Protein AF-A0A7V7DR38-F1 (afdb_monomer_lite)

Structure (mmCIF, N/CA/C/O backbone):
data_AF-A0A7V7DR38-F1
#
_entry.id   AF-A0A7V7DR38-F1
#
loop_
_atom_site.group_PDB
_atom_site.id
_atom_site.type_symbol
_atom_site.label_atom_id
_atom_site.label_alt_id
_atom_site.label_comp_id
_atom_site.label_asym_id
_atom_site.label_entity_id
_atom_site.label_seq_id
_atom_site.pdbx_PDB_ins_code
_atom_site.Cartn_x
_atom_site.Cartn_y
_atom_site.Cartn_z
_atom_site.occupancy
_atom_site.B_iso_or_equiv
_atom_site.auth_seq_id
_atom_site.auth_comp_id
_atom_site.auth_asym_id
_atom_site.auth_atom_id
_atom_site.pdbx_PDB_model_num
ATOM 1 N N . MET A 1 1 ? -18.541 -0.032 -8.085 1.00 81.38 1 MET A N 1
ATOM 2 C CA . MET A 1 1 ? -17.309 -0.698 -7.654 1.00 81.38 1 MET A CA 1
ATOM 3 C C . MET A 1 1 ? -17.663 -1.848 -6.739 1.00 81.38 1 MET A C 1
ATOM 5 O O . MET A 1 1 ? -17.939 -1.651 -5.554 1.00 81.38 1 MET A O 1
ATOM 9 N N . CYS A 1 2 ? -17.769 -3.027 -7.336 1.00 89.00 2 CYS A N 1
ATOM 10 C CA . CYS A 1 2 ? -17.744 -4.308 -6.640 1.00 89.00 2 CYS A CA 1
ATOM 11 C C . CYS A 1 2 ? -16.302 -4.833 -6.568 1.00 89.00 2 CYS A C 1
ATOM 13 O O . CYS A 1 2 ? -15.379 -4.216 -7.096 1.00 89.00 2 CYS A O 1
ATOM 15 N N . LEU A 1 3 ? -16.106 -5.959 -5.879 1.00 92.25 3 LEU A N 1
ATOM 16 C CA . LEU A 1 3 ? -14.782 -6.562 -5.725 1.00 92.25 3 LEU A CA 1
ATOM 17 C C . LEU A 1 3 ? -14.184 -6.980 -7.077 1.00 92.25 3 LEU A C 1
ATOM 19 O O . LEU A 1 3 ? -12.982 -6.844 -7.265 1.00 92.25 3 LEU A O 1
ATOM 23 N N . GLU A 1 4 ? -15.019 -7.436 -8.014 1.00 95.25 4 GLU A N 1
ATOM 24 C CA . GLU A 1 4 ? -14.573 -7.857 -9.347 1.00 95.25 4 GLU A CA 1
ATOM 25 C C . GLU A 1 4 ? -14.107 -6.684 -10.233 1.00 95.25 4 GLU A C 1
ATOM 27 O O . GLU A 1 4 ? -13.391 -6.898 -11.204 1.00 95.25 4 GLU A O 1
ATOM 32 N N . GLU A 1 5 ? -14.494 -5.448 -9.902 1.00 95.50 5 GLU A N 1
ATOM 33 C CA . GLU A 1 5 ? -14.169 -4.232 -10.665 1.00 95.50 5 GLU A CA 1
ATOM 34 C C . GLU A 1 5 ? -12.911 -3.507 -10.154 1.00 95.50 5 GLU A C 1
ATOM 36 O O . GLU A 1 5 ? -12.522 -2.486 -10.720 1.00 95.50 5 GLU A O 1
ATOM 41 N N . ALA A 1 6 ? -12.295 -3.972 -9.063 1.00 97.31 6 ALA A N 1
ATOM 42 C CA . ALA A 1 6 ? -11.127 -3.313 -8.486 1.00 97.31 6 ALA A CA 1
ATOM 43 C C . ALA A 1 6 ? -9.897 -3.491 -9.395 1.00 97.31 6 ALA A C 1
ATOM 45 O O . ALA A 1 6 ? -9.420 -4.608 -9.592 1.00 97.31 6 ALA A O 1
ATOM 46 N N . ALA A 1 7 ? -9.366 -2.387 -9.926 1.00 97.25 7 ALA A N 1
ATOM 47 C CA . ALA A 1 7 ? -8.209 -2.398 -10.824 1.00 97.25 7 ALA A CA 1
ATOM 48 C C . ALA A 1 7 ? -6.880 -2.220 -10.073 1.00 97.25 7 ALA A C 1
ATOM 50 O O . ALA A 1 7 ? -5.806 -2.460 -10.626 1.00 97.25 7 ALA A O 1
ATOM 51 N N . SER A 1 8 ? -6.944 -1.781 -8.816 1.00 96.50 8 SER A N 1
ATOM 52 C CA . SER A 1 8 ? -5.781 -1.473 -7.993 1.00 96.50 8 SER A CA 1
ATOM 53 C C . SER A 1 8 ? -5.985 -1.851 -6.525 1.00 96.50 8 SER A C 1
ATOM 55 O O . SER A 1 8 ? -7.101 -2.055 -6.047 1.0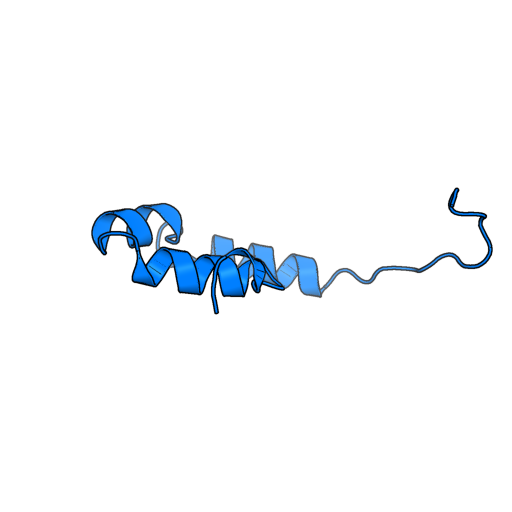0 96.50 8 SER A O 1
ATOM 57 N N . ILE A 1 9 ? -4.881 -1.900 -5.775 1.00 94.56 9 ILE A N 1
ATOM 58 C CA . ILE A 1 9 ? -4.923 -2.078 -4.318 1.00 94.56 9 ILE A CA 1
ATOM 59 C C . ILE A 1 9 ? -5.651 -0.910 -3.631 1.00 94.56 9 ILE A C 1
ATOM 61 O O . ILE A 1 9 ? -6.317 -1.120 -2.619 1.00 94.56 9 ILE A O 1
ATOM 65 N N . ASP A 1 10 ? -5.591 0.298 -4.195 1.00 95.44 10 ASP A N 1
ATOM 66 C CA . ASP A 1 10 ? -6.286 1.465 -3.642 1.00 95.44 10 ASP A CA 1
ATOM 67 C C . ASP A 1 10 ? -7.815 1.317 -3.758 1.00 95.44 10 ASP A C 1
ATOM 69 O O . ASP A 1 10 ? -8.545 1.638 -2.816 1.00 95.44 10 ASP A O 1
ATOM 73 N N . ASP A 1 11 ? -8.309 0.728 -4.852 1.00 97.12 11 ASP A N 1
ATOM 74 C CA . ASP A 1 11 ? -9.730 0.387 -5.004 1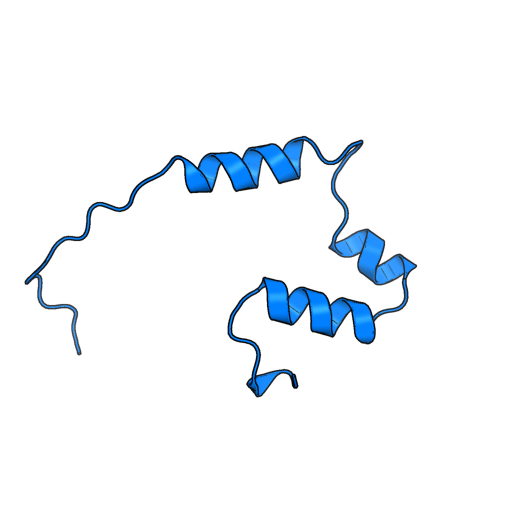.00 97.12 11 ASP A CA 1
ATOM 75 C C . ASP A 1 11 ? -10.176 -0.621 -3.936 1.00 97.12 11 ASP A C 1
ATOM 77 O O . ASP A 1 11 ? -11.222 -0.456 -3.297 1.00 97.12 11 ASP A O 1
ATOM 81 N N . LEU A 1 12 ? -9.350 -1.642 -3.680 1.00 96.56 12 LEU A N 1
ATOM 82 C CA . LEU A 1 12 ? -9.603 -2.623 -2.623 1.00 96.56 12 LEU A CA 1
ATOM 83 C C . LEU A 1 12 ? -9.644 -1.965 -1.237 1.00 96.56 12 LEU A C 1
ATOM 85 O O . LEU A 1 12 ? -10.516 -2.305 -0.434 1.00 96.56 12 LEU A O 1
ATOM 89 N N . ALA A 1 13 ? -8.766 -0.996 -0.963 1.00 95.19 13 ALA A N 1
ATOM 90 C CA . ALA A 1 13 ? -8.764 -0.250 0.295 1.00 95.19 13 ALA A CA 1
ATOM 91 C C . ALA A 1 13 ? -10.062 0.558 0.484 1.00 95.19 13 ALA A C 1
ATOM 93 O O . ALA A 1 13 ? -10.656 0.539 1.568 1.00 95.19 13 ALA A O 1
ATOM 94 N N . ILE A 1 14 ? -10.572 1.195 -0.577 1.00 96.38 14 ILE A N 1
ATOM 95 C CA . ILE A 1 14 ? -11.862 1.907 -0.555 1.00 96.38 14 ILE A CA 1
ATOM 96 C C . ILE A 1 14 ? -13.013 0.939 -0.258 1.00 96.38 14 ILE A C 1
ATOM 98 O O . ILE A 1 14 ? -13.886 1.238 0.566 1.00 96.38 14 ILE A O 1
ATOM 102 N N . LEU A 1 15 ? -13.027 -0.232 -0.901 1.00 96.69 15 LEU A N 1
ATOM 103 C CA . LEU A 1 15 ? -14.051 -1.251 -0.659 1.00 96.69 15 LEU A CA 1
ATOM 104 C C . LEU A 1 15 ? -13.983 -1.803 0.770 1.00 96.69 15 LEU A C 1
ATOM 106 O O . LEU A 1 15 ? -15.027 -1.962 1.409 1.00 96.69 15 LEU A O 1
ATOM 110 N N . ALA A 1 16 ? -12.780 -2.041 1.296 1.00 96.38 16 ALA A N 1
ATOM 111 C CA . ALA A 1 16 ? -12.566 -2.495 2.667 1.00 96.38 16 ALA A CA 1
ATOM 112 C C . ALA A 1 16 ? -13.055 -1.460 3.691 1.00 96.38 16 ALA A C 1
ATOM 114 O O . ALA A 1 16 ? -13.792 -1.818 4.612 1.00 96.38 16 ALA A O 1
ATOM 115 N N . LYS A 1 17 ? -12.756 -0.170 3.481 1.00 96.25 17 LYS A N 1
ATOM 116 C CA . LYS A 1 17 ? -13.206 0.932 4.350 1.00 96.25 17 LYS A CA 1
ATOM 117 C C . LYS A 1 17 ? -14.727 1.029 4.468 1.00 96.25 17 LYS A C 1
ATOM 119 O O . LYS A 1 17 ? -15.240 1.439 5.504 1.00 96.25 17 LYS A O 1
ATOM 124 N N . ARG A 1 18 ? -15.460 0.653 3.415 1.00 95.12 18 ARG A N 1
ATOM 125 C CA . ARG A 1 18 ? -16.936 0.644 3.410 1.00 95.12 18 ARG A CA 1
ATOM 126 C C . ARG A 1 18 ? -17.534 -0.573 4.119 1.00 95.12 18 ARG A C 1
ATOM 128 O O . ARG A 1 18 ? -18.697 -0.516 4.505 1.00 95.12 18 ARG A O 1
ATOM 135 N N . ARG A 1 19 ? -16.782 -1.672 4.238 1.00 95.75 19 ARG A N 1
ATOM 136 C CA . ARG A 1 19 ? -17.261 -2.960 4.774 1.00 95.75 19 ARG A CA 1
ATOM 137 C C . ARG A 1 19 ? -16.836 -3.209 6.221 1.00 95.75 19 ARG A C 1
ATOM 139 O O . ARG A 1 19 ? -17.567 -3.871 6.951 1.00 95.75 19 ARG A O 1
ATOM 146 N N . LEU A 1 20 ? -15.664 -2.725 6.624 1.00 96.75 20 LEU A N 1
ATOM 147 C CA . LEU A 1 20 ? -15.108 -2.968 7.952 1.00 96.75 20 LEU A CA 1
ATOM 148 C C . LEU A 1 20 ? -15.591 -1.927 8.974 1.00 96.75 20 LEU A C 1
ATOM 150 O O . LEU A 1 20 ? -15.731 -0.749 8.639 1.00 96.75 20 LEU A O 1
ATOM 154 N N . PRO A 1 21 ? -15.782 -2.318 10.248 1.00 97.94 21 PRO A N 1
ATOM 155 C CA . PRO A 1 21 ? -15.895 -1.358 11.339 1.00 97.94 21 PRO A CA 1
ATOM 156 C C . PRO A 1 21 ? -14.661 -0.451 11.403 1.00 97.94 21 PRO A C 1
ATOM 158 O O . PRO A 1 21 ? -13.539 -0.910 11.178 1.00 97.94 21 PRO A O 1
ATOM 161 N N . LYS A 1 22 ? -14.856 0.817 11.787 1.00 95.19 22 LYS A N 1
ATOM 162 C CA . LYS A 1 22 ? -13.792 1.834 11.804 1.00 95.19 22 LYS A CA 1
ATOM 163 C C . LYS A 1 22 ? -12.523 1.378 12.534 1.00 95.19 22 LYS A C 1
ATOM 165 O O . LYS A 1 22 ? -11.445 1.496 11.975 1.00 95.19 22 LYS A O 1
ATOM 170 N N . PHE A 1 23 ? -12.650 0.813 13.738 1.00 96.00 23 PHE A N 1
ATOM 171 C CA . PHE A 1 23 ? -11.485 0.385 14.524 1.00 96.00 23 PHE A CA 1
ATOM 172 C C . PHE A 1 23 ? -10.656 -0.698 13.812 1.00 96.00 23 PHE A C 1
ATOM 174 O O . PHE A 1 23 ? -9.433 -0.685 13.884 1.00 96.00 23 PHE A O 1
ATOM 181 N N . ALA A 1 24 ? -11.320 -1.633 13.125 1.00 97.06 24 ALA A N 1
ATOM 182 C CA . ALA A 1 24 ? -10.662 -2.736 12.439 1.00 97.06 24 ALA A CA 1
ATOM 183 C C . ALA A 1 24 ? -9.972 -2.246 11.163 1.00 97.06 24 ALA A C 1
ATOM 185 O O . ALA A 1 24 ? -8.865 -2.682 10.863 1.00 97.06 24 ALA A O 1
ATOM 186 N N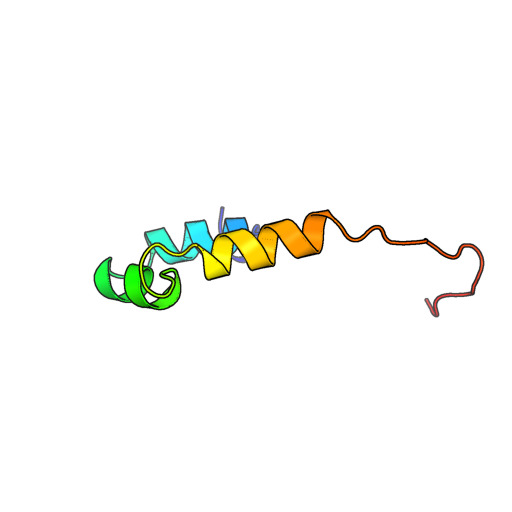 . PHE A 1 25 ? -10.606 -1.318 10.440 1.00 97.00 25 PHE A N 1
ATOM 187 C CA . PHE A 1 25 ? -9.982 -0.670 9.292 1.00 97.00 25 PHE A CA 1
ATOM 188 C C . PHE A 1 25 ? -8.755 0.145 9.715 1.00 97.00 25 PHE A C 1
ATOM 190 O O . PHE A 1 25 ? -7.683 -0.061 9.162 1.00 97.00 25 PHE A O 1
ATOM 197 N N . ASP A 1 26 ? -8.893 1.004 10.729 1.00 94.38 26 ASP A N 1
ATOM 198 C CA . ASP A 1 26 ? -7.803 1.859 11.212 1.00 94.38 26 ASP A CA 1
ATOM 199 C C . ASP A 1 26 ? -6.608 1.024 11.723 1.00 94.38 26 ASP A C 1
ATOM 201 O O . ASP A 1 26 ? -5.461 1.412 11.530 1.00 94.38 26 ASP A O 1
ATOM 205 N N . PHE A 1 27 ? -6.851 -0.150 12.322 1.00 93.69 27 PHE A N 1
ATOM 206 C CA . PHE A 1 27 ? -5.785 -1.074 12.731 1.00 93.69 27 PHE A CA 1
ATOM 207 C C . PHE A 1 27 ? -5.016 -1.679 11.546 1.00 93.69 27 PHE A C 1
ATOM 209 O O . PHE A 1 27 ? -3.813 -1.904 11.651 1.00 93.69 27 PHE A O 1
ATOM 216 N N . LEU A 1 28 ? -5.704 -1.973 10.439 1.00 93.50 28 LEU A N 1
ATOM 217 C CA . LEU A 1 28 ? -5.099 -2.574 9.247 1.00 93.50 28 LEU A CA 1
ATOM 218 C C . LEU A 1 28 ? -4.405 -1.542 8.347 1.00 93.50 28 LEU A C 1
ATOM 220 O O . LEU A 1 28 ? -3.364 -1.848 7.773 1.00 93.50 28 LEU A O 1
ATOM 224 N N . ASP A 1 29 ? -4.996 -0.355 8.195 1.00 92.06 29 ASP A N 1
ATOM 225 C CA . ASP A 1 29 ? -4.490 0.723 7.330 1.00 92.06 29 ASP A CA 1
ATOM 226 C C . ASP A 1 29 ? -3.392 1.556 8.017 1.00 92.06 29 ASP A C 1
ATOM 228 O O . ASP A 1 29 ? -2.500 2.090 7.356 1.00 92.06 29 ASP A O 1
ATOM 232 N N . GLY A 1 30 ? -3.443 1.650 9.350 1.00 89.31 30 GLY A N 1
ATOM 233 C CA . GLY A 1 30 ? -2.584 2.524 10.141 1.00 89.31 30 GLY A CA 1
ATOM 234 C C . GLY A 1 30 ? -1.109 2.115 10.178 1.00 89.31 30 GLY A C 1
ATOM 235 O O . GLY A 1 30 ? -0.745 0.937 10.191 1.00 89.31 30 GLY A O 1
ATOM 236 N N . GLY A 1 31 ? -0.235 3.121 10.243 1.00 90.44 31 GLY A N 1
ATOM 237 C CA . GLY A 1 31 ? 1.205 2.954 10.466 1.00 90.44 31 GLY A CA 1
ATOM 238 C C . GLY A 1 31 ? 1.642 3.222 11.912 1.00 90.44 31 GLY A C 1
ATOM 239 O O . GLY A 1 31 ? 0.878 3.682 12.754 1.00 90.44 31 GLY A O 1
ATOM 240 N N . ALA A 1 32 ? 2.919 2.972 12.213 1.00 91.94 32 ALA A N 1
ATOM 241 C CA . ALA A 1 32 ? 3.489 3.333 13.511 1.00 91.94 32 ALA A CA 1
ATOM 242 C C . ALA A 1 32 ? 3.650 4.858 13.652 1.00 91.94 32 ALA A C 1
ATOM 244 O O . ALA A 1 32 ? 4.144 5.523 12.736 1.00 91.94 32 ALA A O 1
ATOM 245 N N . GLY A 1 33 ? 3.310 5.393 14.828 1.00 92.25 33 GLY A N 1
ATOM 246 C CA . GLY A 1 33 ? 3.501 6.805 15.160 1.00 92.25 33 GLY A CA 1
ATOM 247 C C . GLY A 1 33 ? 2.722 7.737 14.232 1.00 92.25 33 GLY A C 1
ATOM 248 O O . GLY A 1 33 ? 1.505 7.648 14.134 1.00 92.25 33 GLY A O 1
ATOM 249 N N . ASP A 1 34 ? 3.434 8.636 13.556 1.00 93.50 34 ASP A N 1
ATOM 250 C CA . ASP A 1 34 ? 2.885 9.606 12.601 1.00 93.50 34 ASP A CA 1
ATOM 251 C C . ASP A 1 34 ? 2.826 9.073 11.153 1.00 93.50 34 ASP A C 1
ATOM 253 O O . ASP A 1 34 ? 2.655 9.848 10.208 1.00 93.50 34 ASP A O 1
ATOM 257 N N . GLU A 1 35 ? 3.041 7.767 10.961 1.00 95.38 35 GLU A N 1
ATOM 258 C CA . GLU A 1 35 ? 3.081 7.065 9.672 1.00 95.38 35 GLU A CA 1
ATOM 259 C C . GLU A 1 35 ? 4.189 7.522 8.705 1.00 95.38 35 GLU A C 1
ATOM 261 O O . GLU A 1 35 ? 4.151 7.212 7.505 1.00 95.38 35 GLU A O 1
ATOM 266 N N . ALA A 1 36 ? 5.221 8.222 9.194 1.00 96.00 36 ALA A N 1
ATOM 267 C CA . ALA A 1 36 ? 6.341 8.654 8.356 1.00 96.00 36 ALA A CA 1
ATOM 268 C C . ALA A 1 36 ? 7.031 7.478 7.645 1.00 96.00 36 ALA A C 1
ATOM 270 O O . ALA A 1 36 ? 7.458 7.611 6.496 1.00 96.00 36 ALA A O 1
ATOM 271 N N . GLY A 1 37 ? 7.083 6.306 8.287 1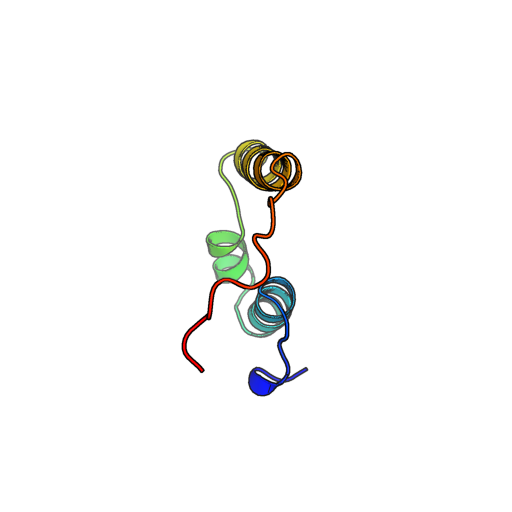.00 95.75 37 GLY A N 1
ATOM 272 C CA . GLY A 1 37 ? 7.617 5.078 7.695 1.00 95.75 37 GLY A CA 1
ATOM 273 C C . GLY A 1 37 ? 6.845 4.630 6.451 1.00 95.75 37 GLY A C 1
ATOM 274 O O . GLY A 1 37 ? 7.455 4.368 5.415 1.00 95.75 37 GLY A O 1
ATOM 275 N N . CYS A 1 38 ? 5.511 4.610 6.518 1.00 94.81 38 CYS A N 1
ATOM 276 C CA . CYS A 1 38 ? 4.652 4.227 5.396 1.00 94.81 38 CYS A CA 1
ATOM 277 C C . CYS A 1 38 ? 4.814 5.194 4.215 1.00 94.81 38 CYS A C 1
ATOM 279 O O . CYS A 1 38 ? 4.988 4.756 3.074 1.00 94.81 38 CYS A O 1
ATOM 281 N N . ARG A 1 39 ? 4.836 6.509 4.489 1.00 94.75 39 ARG A N 1
ATOM 282 C CA . ARG A 1 39 ? 5.076 7.542 3.464 1.00 94.75 39 ARG A CA 1
ATOM 283 C C . ARG A 1 39 ? 6.453 7.398 2.819 1.00 94.75 39 ARG A C 1
ATOM 285 O O . ARG A 1 39 ? 6.548 7.400 1.593 1.00 94.75 39 ARG A O 1
ATOM 292 N N . ARG A 1 40 ? 7.504 7.218 3.627 1.00 96.69 40 ARG A N 1
ATOM 293 C CA . ARG A 1 40 ? 8.878 7.018 3.143 1.00 96.69 40 ARG A CA 1
ATOM 294 C C . ARG A 1 40 ? 8.978 5.785 2.247 1.00 96.69 40 ARG A C 1
ATOM 296 O O . ARG A 1 40 ? 9.539 5.886 1.164 1.00 96.69 40 ARG A O 1
ATOM 303 N N . ASN A 1 41 ? 8.403 4.654 2.660 1.00 95.31 41 ASN A N 1
ATOM 304 C CA . ASN A 1 41 ? 8.445 3.411 1.885 1.00 95.31 41 ASN A CA 1
ATOM 305 C C . ASN A 1 41 ? 7.757 3.565 0.519 1.00 95.31 41 ASN A C 1
ATOM 307 O O . ASN A 1 41 ? 8.335 3.186 -0.500 1.00 95.31 41 ASN A O 1
ATOM 311 N N . ARG A 1 42 ? 6.560 4.173 0.481 1.00 94.62 42 ARG A N 1
ATOM 312 C CA . ARG A 1 42 ? 5.866 4.467 -0.785 1.00 94.62 42 ARG A CA 1
ATOM 313 C C . ARG A 1 42 ? 6.686 5.402 -1.675 1.00 94.62 42 ARG A C 1
ATOM 315 O O . ARG A 1 42 ? 6.834 5.126 -2.861 1.00 94.62 42 ARG A O 1
ATOM 322 N N . ALA A 1 43 ? 7.249 6.469 -1.108 1.00 97.06 43 ALA A N 1
ATOM 323 C CA . ALA A 1 43 ? 8.079 7.410 -1.855 1.00 97.06 43 ALA A CA 1
ATOM 324 C C . ALA A 1 43 ? 9.333 6.738 -2.435 1.00 97.06 43 ALA A C 1
ATOM 326 O O . ALA A 1 43 ? 9.668 6.983 -3.589 1.00 97.06 43 ALA A O 1
ATOM 327 N N . SER A 1 44 ? 9.992 5.846 -1.687 1.00 97.75 44 SER A N 1
ATOM 328 C CA . SER A 1 44 ? 11.168 5.118 -2.179 1.00 97.75 44 SER A CA 1
ATOM 329 C C . SER A 1 44 ? 10.867 4.298 -3.434 1.00 97.75 44 SER A C 1
ATOM 331 O O . SER A 1 44 ? 11.666 4.326 -4.365 1.00 97.75 44 SER A O 1
ATOM 333 N N . LEU A 1 45 ? 9.709 3.634 -3.516 1.00 95.94 45 LEU A N 1
ATOM 334 C CA . LEU A 1 45 ? 9.327 2.896 -4.727 1.00 95.94 45 LEU A CA 1
ATOM 335 C C . LEU A 1 45 ? 9.187 3.810 -5.951 1.00 95.94 45 LEU A C 1
ATOM 337 O O . LEU A 1 45 ? 9.625 3.436 -7.032 1.00 95.94 45 LEU A O 1
ATOM 341 N N . GLN A 1 46 ? 8.659 5.025 -5.777 1.00 95.75 46 GLN A N 1
ATOM 342 C CA . GLN A 1 46 ? 8.514 6.001 -6.867 1.00 95.75 46 GLN A CA 1
ATOM 343 C C . GLN A 1 46 ? 9.859 6.520 -7.397 1.0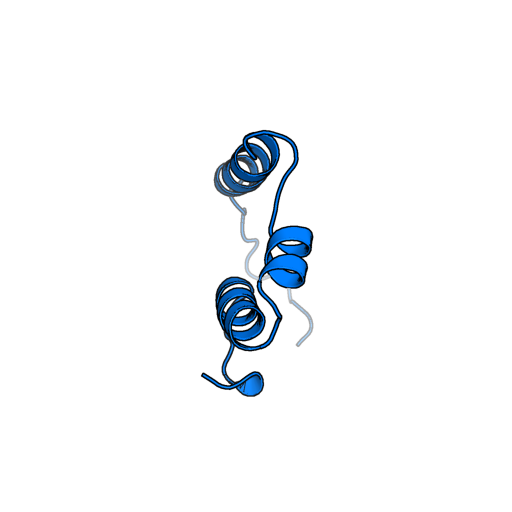0 95.75 46 GLN A C 1
ATOM 345 O O . GLN A 1 46 ? 9.932 7.024 -8.513 1.00 95.75 46 GLN A O 1
ATOM 350 N N . THR A 1 47 ? 10.934 6.397 -6.613 1.00 97.12 47 THR A N 1
ATOM 351 C CA . THR A 1 47 ? 12.283 6.782 -7.059 1.00 97.12 47 THR A CA 1
ATOM 352 C C . THR A 1 47 ? 12.967 5.714 -7.915 1.00 97.12 47 THR A C 1
ATOM 354 O O . THR A 1 47 ? 13.992 5.998 -8.533 1.00 97.12 47 THR A O 1
ATOM 357 N N . ILE A 1 48 ? 12.418 4.495 -7.970 1.00 97.06 48 ILE A N 1
ATOM 358 C CA . ILE A 1 48 ? 12.978 3.393 -8.753 1.00 97.06 48 ILE A CA 1
ATOM 359 C C . ILE A 1 48 ? 12.293 3.347 -10.118 1.00 97.06 48 ILE A C 1
ATOM 361 O O . ILE A 1 48 ? 11.081 3.182 -10.218 1.00 97.06 48 ILE A O 1
ATOM 365 N N . LEU A 1 49 ? 13.090 3.441 -11.183 1.00 96.12 49 LEU A N 1
ATOM 366 C CA . LEU A 1 49 ? 12.621 3.282 -12.556 1.00 96.12 49 LEU A CA 1
ATOM 367 C C . LEU A 1 49 ? 12.914 1.871 -13.061 1.00 96.12 49 LEU A C 1
ATOM 369 O O . LEU A 1 49 ? 14.010 1.340 -12.877 1.00 96.12 49 LEU A O 1
ATOM 373 N N . LEU A 1 50 ? 11.938 1.282 -13.747 1.00 94.25 50 LEU A N 1
ATOM 374 C CA . LEU A 1 50 ? 12.132 0.025 -14.458 1.00 94.25 50 LEU A CA 1
ATOM 375 C C . LEU A 1 50 ? 12.840 0.295 -15.787 1.00 94.25 50 LEU A C 1
ATOM 377 O O . LEU A 1 50 ? 12.479 1.215 -16.520 1.00 94.25 50 LEU A O 1
ATOM 381 N N . LYS A 1 51 ? 13.828 -0.540 -16.119 1.00 93.44 51 LYS A N 1
ATOM 382 C CA . LYS A 1 51 ? 14.439 -0.583 -17.450 1.00 93.44 51 LYS A CA 1
ATOM 383 C C . LYS A 1 51 ? 13.804 -1.738 -18.232 1.00 93.44 51 LYS A C 1
ATOM 385 O O . LYS A 1 51 ? 14.238 -2.875 -18.057 1.00 93.44 51 LYS A O 1
ATOM 390 N N . PRO A 1 52 ? 12.775 -1.490 -19.057 1.00 90.19 52 PRO A N 1
ATOM 391 C CA . PRO A 1 52 ? 12.144 -2.553 -19.828 1.00 90.19 52 PRO A CA 1
ATOM 392 C C . PRO A 1 52 ? 13.138 -3.144 -20.833 1.00 90.19 52 PRO A C 1
ATOM 394 O O . PRO A 1 52 ? 13.869 -2.417 -21.510 1.00 90.19 52 PRO A O 1
ATOM 397 N N . HIS A 1 53 ? 13.177 -4.472 -20.913 1.00 86.75 53 HIS A N 1
ATOM 398 C CA . HIS A 1 53 ? 13.941 -5.206 -21.916 1.00 86.75 53 HIS A CA 1
ATOM 399 C C . HIS A 1 53 ? 12.959 -5.738 -22.960 1.00 86.75 53 HIS A C 1
ATOM 401 O O . HIS A 1 53 ? 12.051 -6.496 -22.631 1.00 86.75 53 HIS A O 1
ATOM 407 N N . TYR A 1 54 ? 13.123 -5.318 -24.211 1.00 85.31 54 TYR A N 1
ATOM 408 C CA . TYR A 1 54 ? 12.212 -5.659 -25.304 1.00 85.31 54 TYR A CA 1
ATOM 409 C C . TYR A 1 54 ? 12.738 -6.846 -26.113 1.00 85.31 54 TYR A C 1
ATOM 411 O O . TYR A 1 54 ? 13.948 -7.025 -26.235 1.00 85.31 54 TYR A O 1
ATOM 419 N N . GLY A 1 55 ? 11.835 -7.633 -26.703 1.00 81.00 55 GLY A N 1
ATOM 420 C CA . GLY A 1 55 ? 12.193 -8.695 -27.653 1.00 81.00 55 GLY A CA 1
ATOM 421 C C . GLY A 1 55 ? 12.831 -9.943 -27.035 1.00 81.00 55 GLY A C 1
ATOM 422 O O . GLY A 1 55 ? 13.194 -10.861 -27.764 1.00 81.00 55 GLY A O 1
ATOM 423 N N . LEU A 1 56 ? 12.941 -10.008 -2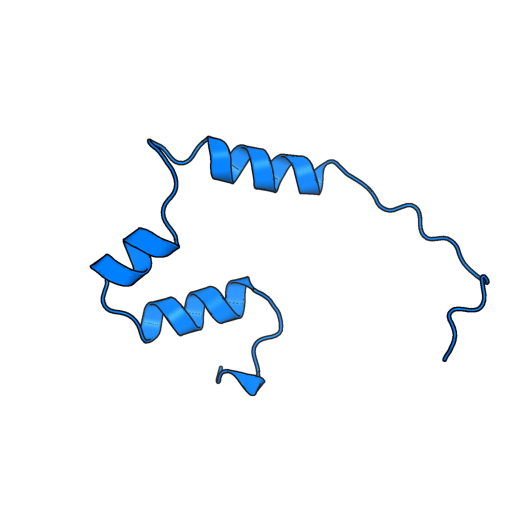5.708 1.00 77.44 56 LEU A N 1
ATOM 424 C CA . LEU A 1 56 ? 13.118 -11.273 -25.007 1.00 77.44 56 LEU A CA 1
ATOM 425 C C . LEU A 1 56 ? 11.757 -11.964 -25.055 1.00 77.44 56 LEU A C 1
ATOM 427 O O . LEU A 1 56 ? 10.783 -11.381 -24.584 1.00 77.44 56 LEU A O 1
ATOM 431 N N . GLY A 1 57 ? 11.670 -13.133 -25.690 1.00 68.56 57 GLY A N 1
ATOM 432 C CA . GLY A 1 57 ? 10.442 -13.921 -25.724 1.00 68.56 57 GLY A CA 1
ATOM 433 C C . GLY A 1 57 ? 9.976 -14.179 -24.298 1.00 68.56 57 GLY A C 1
ATOM 434 O O . GLY A 1 57 ? 10.555 -14.999 -23.596 1.00 68.56 57 GLY A O 1
ATOM 435 N N . LEU A 1 58 ? 8.988 -13.408 -23.853 1.00 73.06 58 LEU A N 1
ATOM 436 C CA . LEU A 1 58 ? 8.192 -13.750 -22.691 1.00 73.06 58 LEU A CA 1
ATOM 437 C C . LEU A 1 58 ? 7.310 -14.892 -23.179 1.00 73.06 58 LEU A C 1
ATOM 439 O O . LEU A 1 58 ? 6.605 -14.712 -24.175 1.00 73.06 58 LEU A O 1
ATOM 443 N N . ASP A 1 59 ? 7.452 -16.066 -22.565 1.00 72.31 59 ASP A N 1
ATOM 444 C CA . ASP A 1 59 ? 6.641 -17.224 -22.926 1.00 72.31 59 ASP A CA 1
ATOM 445 C C . ASP A 1 59 ? 5.154 -16.813 -22.938 1.00 72.31 59 ASP A C 1
ATOM 447 O O . ASP A 1 59 ? 4.725 -16.099 -22.022 1.00 72.31 59 ASP A O 1
ATOM 451 N N . PRO A 1 60 ? 4.410 -17.165 -24.004 1.00 62.84 60 PRO A N 1
ATOM 452 C CA . PRO A 1 60 ? 3.034 -16.724 -24.208 1.00 62.84 60 PRO A CA 1
ATOM 453 C C . PRO A 1 60 ? 2.055 -17.253 -23.156 1.00 62.84 60 PRO A C 1
ATOM 455 O O . PRO A 1 60 ? 2.264 -18.375 -22.637 1.00 62.84 60 PRO A O 1
#

Radius of gyration: 17.08 Å; chains: 1; bounding box: 32×27×43 Å

Foldseek 3Di:
DDPVPDPDVVSVLVVCCVVDDPVVSCVVVPDPDPCVVVVVVVVVVVVDDDDDDPPPDPPD

Secondary structure (DSSP, 8-state):
--GGG--SHHHHHHHHHHHS-HHHHHHHH--STTSHHHHHHHHHHHTPPP----SS----

pLDDT: mean 92.27, std 7.49, range [62.84, 97.94]

Sequence (60 aa):
MCLEEAASIDDLAILAKRRLPKFAFDFLDGGAGDEAGCRRNRASLQTILLKPHYGLGLDP